Protein AF-A0A1C7MYY4-F1 (afdb_monomer_lite)

Structure (mmCIF, N/CA/C/O backbone):
data_AF-A0A1C7MYY4-F1
#
_entry.id   AF-A0A1C7MYY4-F1
#
loop_
_atom_site.group_PDB
_atom_site.id
_atom_site.type_symbol
_atom_site.label_atom_id
_atom_site.label_alt_id
_atom_site.label_comp_id
_atom_site.label_asym_id
_atom_site.label_entity_id
_atom_site.label_seq_id
_atom_site.pdbx_PDB_ins_code
_atom_site.Cartn_x
_atom_site.Cartn_y
_atom_site.Cartn_z
_atom_site.occupancy
_atom_site.B_iso_or_equiv
_atom_site.auth_seq_id
_atom_site.auth_comp_id
_atom_site.auth_asym_id
_atom_site.auth_atom_id
_atom_site.pdbx_PDB_model_num
ATOM 1 N N . MET A 1 1 ? -5.740 -11.531 2.832 1.00 72.31 1 MET A N 1
ATOM 2 C CA . MET A 1 1 ? -5.761 -10.164 3.429 1.00 72.31 1 MET A CA 1
ATOM 3 C C . MET A 1 1 ? -6.600 -10.117 4.710 1.00 72.31 1 MET A C 1
ATOM 5 O O . MET A 1 1 ? -6.627 -9.105 5.397 1.00 72.31 1 MET A O 1
ATOM 9 N N . ASP A 1 2 ? -7.187 -11.246 5.100 1.00 84.25 2 ASP A N 1
ATOM 10 C CA . ASP A 1 2 ? -8.249 -11.364 6.104 1.00 84.25 2 ASP A CA 1
ATOM 11 C C . ASP A 1 2 ? -7.779 -11.069 7.531 1.00 84.25 2 ASP A C 1
ATOM 13 O O . ASP A 1 2 ? -8.570 -10.744 8.407 1.00 84.25 2 ASP A O 1
ATOM 17 N N . ILE A 1 3 ? -6.472 -11.147 7.788 1.00 88.19 3 ILE A N 1
ATOM 18 C CA . ILE A 1 3 ? -5.889 -10.748 9.075 1.00 88.19 3 ILE A CA 1
ATOM 19 C C . ILE A 1 3 ? -6.051 -9.237 9.287 1.00 88.19 3 ILE A C 1
ATOM 21 O O . ILE A 1 3 ? -6.475 -8.815 10.360 1.00 88.19 3 ILE A O 1
ATOM 25 N N . ILE A 1 4 ? -5.763 -8.439 8.253 1.00 89.06 4 ILE A N 1
ATOM 26 C CA . ILE A 1 4 ? -5.876 -6.977 8.301 1.00 89.06 4 ILE A CA 1
ATOM 27 C C . ILE A 1 4 ? -7.350 -6.577 8.435 1.00 89.06 4 ILE A C 1
ATOM 29 O O . ILE A 1 4 ? -7.690 -5.747 9.277 1.00 89.06 4 ILE A O 1
ATOM 33 N N . ASP A 1 5 ? -8.230 -7.218 7.660 1.00 88.44 5 ASP A N 1
ATOM 34 C CA . ASP A 1 5 ? -9.669 -6.941 7.679 1.00 88.44 5 ASP A CA 1
ATOM 35 C C . ASP A 1 5 ? -10.313 -7.293 9.029 1.00 88.44 5 ASP A C 1
ATOM 37 O O . ASP A 1 5 ? -11.065 -6.487 9.581 1.00 88.44 5 ASP A O 1
ATOM 41 N N . ARG A 1 6 ? -9.975 -8.453 9.612 1.00 90.06 6 ARG A N 1
ATOM 42 C CA . ARG A 1 6 ? -10.484 -8.858 10.935 1.00 90.06 6 ARG A CA 1
ATOM 43 C C . ARG A 1 6 ? -10.047 -7.901 12.036 1.00 90.06 6 ARG A C 1
ATOM 45 O O . ARG A 1 6 ? -10.876 -7.491 12.843 1.00 90.06 6 ARG A O 1
ATOM 52 N N . ALA A 1 7 ? -8.772 -7.519 12.058 1.00 88.50 7 ALA A N 1
ATOM 53 C CA . ALA A 1 7 ? -8.274 -6.591 13.066 1.00 88.50 7 ALA A CA 1
ATOM 54 C C . ALA A 1 7 ? -8.917 -5.204 12.928 1.00 88.50 7 ALA A C 1
ATOM 56 O O . ALA A 1 7 ? -9.312 -4.602 13.926 1.00 88.50 7 ALA A O 1
ATOM 57 N N . ARG A 1 8 ? -9.116 -4.731 11.690 1.00 85.75 8 ARG A N 1
ATOM 58 C CA . ARG A 1 8 ? -9.839 -3.484 11.417 1.00 85.75 8 ARG A CA 1
ATOM 59 C C . ARG A 1 8 ? -11.297 -3.550 11.874 1.00 85.75 8 ARG A C 1
ATOM 61 O O . ARG A 1 8 ? -11.772 -2.587 12.468 1.00 85.75 8 ARG A O 1
ATOM 68 N N . ALA A 1 9 ? -11.994 -4.660 11.628 1.00 88.69 9 ALA A N 1
ATOM 69 C CA . ALA A 1 9 ? -13.370 -4.863 12.089 1.00 88.69 9 ALA A CA 1
ATOM 70 C C . ALA A 1 9 ? -13.471 -4.899 13.623 1.00 88.69 9 ALA A C 1
ATOM 72 O O . ALA A 1 9 ? -14.425 -4.375 14.189 1.00 88.69 9 ALA A O 1
ATOM 73 N N . ALA A 1 10 ? -12.458 -5.452 14.294 1.00 90.25 10 ALA A N 1
ATOM 74 C CA . ALA A 1 10 ? -12.343 -5.455 15.750 1.00 90.25 10 ALA A CA 1
ATOM 75 C C . ALA A 1 10 ? -11.856 -4.113 16.340 1.00 90.25 10 ALA A C 1
ATOM 77 O O . ALA A 1 10 ? -11.729 -3.994 17.557 1.00 90.25 10 ALA A O 1
ATOM 78 N N . GLY A 1 11 ? -11.539 -3.113 15.505 1.00 88.56 11 GLY A N 1
ATOM 79 C CA . GLY A 1 11 ? -10.975 -1.835 15.951 1.00 88.56 11 GLY A CA 1
ATOM 80 C C . GLY A 1 11 ? -9.588 -1.962 16.596 1.00 88.56 11 GLY A C 1
ATOM 81 O O . GLY A 1 11 ? -9.185 -1.093 17.370 1.00 88.56 11 GLY A O 1
ATOM 82 N N . GLN A 1 12 ? -8.860 -3.045 16.314 1.00 88.25 12 GLN A N 1
ATOM 83 C CA . GLN A 1 12 ? -7.553 -3.318 16.902 1.00 88.25 12 GLN A CA 1
ATOM 84 C C . GLN A 1 12 ? -6.420 -2.744 16.038 1.00 88.25 12 GLN A C 1
ATOM 86 O O . GLN A 1 12 ? -6.451 -2.873 14.811 1.00 88.25 12 GLN A O 1
ATOM 91 N N . PRO A 1 13 ? -5.388 -2.135 16.654 1.00 84.56 13 PRO A N 1
ATOM 92 C CA . PRO A 1 13 ? -4.217 -1.680 15.919 1.00 84.56 13 PRO A CA 1
ATOM 93 C C . PRO A 1 13 ? -3.403 -2.878 15.417 1.00 84.56 13 PRO A C 1
ATOM 95 O O . PRO A 1 13 ? -3.245 -3.871 16.126 1.00 84.56 13 PRO A O 1
ATOM 98 N N . ILE A 1 14 ? -2.843 -2.756 14.213 1.00 88.94 14 ILE A N 1
ATOM 99 C CA . ILE A 1 14 ? -1.948 -3.755 13.622 1.00 88.94 14 ILE A CA 1
ATOM 100 C C . ILE A 1 14 ? -0.632 -3.118 13.193 1.00 88.94 14 ILE A C 1
ATOM 102 O O . ILE A 1 14 ? -0.604 -1.981 12.722 1.00 88.94 14 ILE A O 1
ATOM 106 N N . LEU A 1 15 ? 0.449 -3.885 13.306 1.00 89.94 15 LEU A N 1
ATOM 107 C CA . LEU A 1 15 ? 1.754 -3.537 12.764 1.00 89.94 15 LEU A CA 1
ATOM 108 C C . LEU A 1 15 ? 2.136 -4.569 11.703 1.00 89.94 15 LEU A C 1
ATOM 110 O O . LEU A 1 15 ? 2.248 -5.756 11.996 1.00 89.94 15 LEU A O 1
ATOM 114 N N . VAL A 1 16 ? 2.358 -4.108 10.473 1.00 89.25 16 VAL A N 1
ATOM 115 C CA . VAL A 1 16 ? 2.892 -4.935 9.386 1.00 89.25 16 VAL A CA 1
ATOM 116 C C . VAL A 1 16 ? 4.337 -4.517 9.155 1.00 89.25 16 VAL A C 1
ATOM 118 O O . VAL A 1 16 ? 4.591 -3.401 8.704 1.00 89.25 16 VAL A O 1
ATOM 121 N N . HIS A 1 17 ? 5.288 -5.402 9.445 1.00 91.62 17 HIS A N 1
ATOM 122 C CA . HIS A 1 17 ? 6.712 -5.117 9.276 1.00 91.62 17 HIS A CA 1
ATOM 123 C C . HIS A 1 17 ? 7.431 -6.236 8.516 1.00 91.62 17 HIS A C 1
ATOM 125 O O . HIS A 1 17 ? 6.950 -7.360 8.395 1.00 91.62 17 HIS A O 1
ATOM 131 N N . CYS A 1 18 ? 8.588 -5.897 7.958 1.00 90.06 18 CYS A N 1
ATOM 132 C CA . CYS A 1 18 ? 9.579 -6.866 7.506 1.00 90.06 18 CYS A CA 1
ATOM 133 C C . CYS A 1 18 ? 10.885 -6.590 8.263 1.00 90.06 18 CYS A C 1
ATOM 135 O O . CYS A 1 18 ? 10.833 -6.068 9.373 1.00 90.06 18 CYS A O 1
ATOM 137 N N . GLN A 1 19 ? 12.043 -6.917 7.690 1.00 89.38 19 GLN A N 1
ATOM 138 C CA . GLN A 1 19 ? 13.333 -6.630 8.323 1.00 89.38 19 GLN A CA 1
ATOM 139 C C . GLN A 1 19 ? 13.590 -5.119 8.441 1.00 89.38 19 GLN A C 1
ATOM 141 O O . GLN A 1 19 ? 13.745 -4.614 9.542 1.00 89.38 19 GLN A O 1
ATOM 146 N N . CYS A 1 20 ? 13.545 -4.384 7.322 1.00 88.50 20 CYS A N 1
ATOM 147 C CA . CYS A 1 20 ? 13.807 -2.934 7.310 1.00 88.50 20 CYS A CA 1
ATOM 148 C C . CYS A 1 20 ? 12.555 -2.077 7.064 1.00 88.50 20 CYS A C 1
ATOM 150 O O . CYS A 1 20 ? 12.647 -0.862 6.967 1.00 88.50 20 CYS A O 1
ATOM 152 N N . GLY A 1 21 ? 11.385 -2.688 6.865 1.00 87.06 21 GLY A N 1
ATOM 153 C CA . GLY A 1 21 ? 10.144 -1.959 6.570 1.00 87.06 21 GLY A CA 1
ATOM 154 C C . GLY A 1 21 ? 10.044 -1.342 5.163 1.00 87.06 21 GLY A C 1
ATOM 155 O O . GLY A 1 21 ? 9.039 -0.713 4.856 1.00 87.06 21 GLY A O 1
ATOM 156 N N . VAL A 1 22 ? 11.044 -1.534 4.295 1.00 89.69 22 VAL A N 1
ATOM 157 C CA . VAL A 1 22 ? 11.168 -0.810 3.011 1.00 89.69 22 VAL A CA 1
ATOM 158 C C . VAL A 1 22 ? 10.447 -1.490 1.839 1.00 89.69 22 VAL A C 1
ATOM 160 O O . VAL A 1 22 ? 9.836 -0.806 1.022 1.00 89.69 22 VAL A O 1
ATOM 163 N N . ALA A 1 23 ? 10.512 -2.824 1.736 1.00 92.62 23 ALA A N 1
ATOM 164 C CA . ALA A 1 23 ? 10.096 -3.547 0.526 1.00 92.62 23 ALA A CA 1
ATOM 165 C C . ALA A 1 23 ? 8.912 -4.503 0.751 1.00 92.62 23 ALA A C 1
ATOM 167 O O . ALA A 1 23 ? 7.795 -4.225 0.319 1.00 92.62 23 ALA A O 1
ATOM 168 N N . ARG A 1 24 ? 9.137 -5.633 1.440 1.00 93.81 24 ARG A N 1
ATOM 169 C CA . ARG A 1 24 ? 8.125 -6.699 1.613 1.00 93.81 24 ARG A CA 1
ATOM 170 C C . ARG A 1 24 ? 6.857 -6.211 2.323 1.00 93.81 24 ARG A C 1
ATOM 172 O O . ARG A 1 24 ? 5.767 -6.350 1.782 1.00 93.81 24 ARG A O 1
ATOM 179 N N . SER A 1 25 ? 6.996 -5.595 3.498 1.00 93.81 25 SER A N 1
ATOM 180 C CA . SER A 1 25 ? 5.854 -5.042 4.239 1.00 93.81 25 SER A CA 1
ATOM 181 C C . SER A 1 25 ? 5.160 -3.920 3.470 1.00 93.81 25 SER A C 1
ATOM 183 O O . SER A 1 25 ? 3.937 -3.914 3.395 1.00 93.81 25 SER A O 1
ATOM 185 N N . ALA A 1 26 ? 5.920 -3.026 2.828 1.00 93.19 26 ALA A N 1
ATOM 186 C CA . ALA A 1 26 ? 5.366 -1.952 2.003 1.00 93.19 26 ALA A CA 1
ATOM 187 C C . ALA A 1 26 ? 4.495 -2.494 0.858 1.00 93.19 26 ALA A C 1
ATOM 189 O O . ALA A 1 26 ? 3.392 -2.003 0.638 1.00 93.19 26 ALA A O 1
ATOM 190 N N . THR A 1 27 ? 4.948 -3.557 0.189 1.00 95.31 27 THR A N 1
ATOM 191 C CA . THR A 1 27 ? 4.209 -4.224 -0.897 1.00 95.31 27 THR A CA 1
ATOM 192 C C . THR A 1 27 ? 2.864 -4.762 -0.409 1.00 95.31 27 THR A C 1
ATOM 194 O O . THR A 1 27 ? 1.844 -4.544 -1.056 1.00 95.31 27 THR A O 1
ATOM 197 N N . VAL A 1 28 ? 2.832 -5.405 0.765 1.00 94.12 28 VAL A N 1
ATOM 198 C CA . VAL A 1 28 ? 1.585 -5.907 1.370 1.00 94.12 28 VAL A CA 1
ATOM 199 C C . VAL A 1 28 ? 0.611 -4.762 1.660 1.00 94.12 28 VAL A C 1
ATOM 201 O O . VAL A 1 28 ? -0.579 -4.886 1.371 1.00 94.12 28 VAL A O 1
ATOM 204 N N . ILE A 1 29 ? 1.107 -3.637 2.184 1.00 93.50 29 ILE A N 1
ATOM 205 C CA . ILE A 1 29 ? 0.279 -2.454 2.450 1.00 93.50 29 ILE A CA 1
ATOM 206 C C . ILE A 1 29 ? -0.275 -1.858 1.151 1.00 93.50 29 ILE A C 1
ATOM 208 O O . ILE A 1 29 ? -1.469 -1.570 1.083 1.00 93.50 29 ILE A O 1
ATOM 212 N N . ILE A 1 30 ? 0.544 -1.730 0.103 1.00 93.88 30 ILE A N 1
ATOM 213 C CA . ILE A 1 30 ? 0.098 -1.232 -1.209 1.00 93.88 30 ILE A CA 1
ATOM 214 C C . ILE A 1 30 ? -0.989 -2.148 -1.787 1.00 93.88 30 ILE A C 1
ATOM 216 O O . ILE A 1 30 ? -2.062 -1.666 -2.146 1.00 93.88 30 ILE A O 1
ATOM 220 N N . ALA A 1 31 ? -0.767 -3.466 -1.791 1.00 94.12 31 ALA A N 1
ATOM 221 C CA . ALA A 1 31 ? -1.754 -4.444 -2.251 1.00 94.12 31 ALA A CA 1
ATOM 222 C C . ALA A 1 31 ? -3.075 -4.346 -1.469 1.00 94.12 31 ALA A C 1
ATOM 224 O O . ALA A 1 31 ? -4.164 -4.410 -2.044 1.00 94.12 31 ALA A O 1
ATOM 225 N N . TYR A 1 32 ? -2.998 -4.149 -0.152 1.00 92.50 32 TYR A N 1
ATOM 226 C CA . TYR A 1 32 ? -4.180 -3.971 0.683 1.00 92.50 32 TYR A CA 1
ATOM 227 C C . TYR A 1 32 ? -4.953 -2.687 0.334 1.00 92.50 32 TYR A C 1
ATOM 229 O O . TYR A 1 32 ? -6.183 -2.723 0.225 1.00 92.50 32 TYR A O 1
ATOM 237 N N . VAL A 1 33 ? -4.256 -1.571 0.092 1.00 90.75 33 VAL A N 1
ATOM 238 C CA . VAL A 1 33 ? -4.876 -0.313 -0.362 1.00 90.75 33 VAL A CA 1
ATOM 239 C C . VAL A 1 33 ? -5.546 -0.499 -1.726 1.00 90.75 33 VAL A C 1
ATOM 241 O O . VAL A 1 33 ? -6.709 -0.116 -1.879 1.00 90.75 33 VAL A O 1
ATOM 244 N N . MET A 1 34 ? -4.876 -1.154 -2.680 1.00 91.25 34 MET A N 1
ATOM 245 C CA . MET A 1 34 ? -5.443 -1.474 -3.998 1.00 91.25 34 MET A CA 1
ATOM 246 C C . MET A 1 34 ? -6.742 -2.275 -3.870 1.00 91.25 34 MET A C 1
ATOM 248 O O . MET A 1 34 ? -7.764 -1.882 -4.433 1.00 91.25 34 MET A O 1
ATOM 252 N N . LYS A 1 35 ? -6.741 -3.354 -3.072 1.00 89.56 35 LYS A N 1
ATOM 253 C CA . LYS A 1 35 ? -7.925 -4.205 -2.859 1.00 89.56 35 LYS A CA 1
ATOM 254 C C . LYS A 1 35 ? -9.076 -3.437 -2.201 1.00 89.56 35 LYS A C 1
ATOM 256 O O . LYS A 1 35 ? -10.221 -3.544 -2.637 1.00 89.56 35 LYS A O 1
ATOM 261 N N . THR A 1 36 ? -8.773 -2.661 -1.161 1.00 87.94 36 THR A N 1
ATOM 262 C CA . THR A 1 36 ? -9.782 -1.999 -0.316 1.00 87.94 36 THR A CA 1
ATOM 263 C C . THR A 1 36 ? -10.431 -0.802 -1.007 1.00 87.94 36 THR A C 1
ATOM 265 O O . THR A 1 36 ? -11.636 -0.591 -0.875 1.00 87.94 36 THR A O 1
ATOM 268 N N . PHE A 1 37 ? -9.643 -0.008 -1.735 1.00 84.69 37 PHE A N 1
ATOM 269 C CA . PHE A 1 37 ? -10.103 1.235 -2.368 1.00 84.69 37 PHE A CA 1
ATOM 270 C C . PHE A 1 37 ? -10.303 1.103 -3.876 1.00 84.69 37 PHE A C 1
ATOM 272 O O . PHE A 1 37 ? -10.720 2.072 -4.507 1.00 84.69 37 PHE A O 1
ATOM 279 N N . ARG A 1 38 ? -10.046 -0.086 -4.442 1.00 86.38 38 ARG A N 1
ATOM 280 C CA . ARG A 1 38 ? -10.116 -0.366 -5.885 1.00 86.38 38 ARG A CA 1
ATOM 281 C C . ARG A 1 38 ? -9.298 0.644 -6.695 1.00 86.38 38 ARG A C 1
ATOM 283 O O . ARG A 1 38 ? -9.754 1.154 -7.715 1.00 86.38 38 ARG A O 1
ATOM 290 N N . LEU A 1 39 ? -8.102 0.950 -6.195 1.00 86.25 39 LEU A N 1
ATOM 291 C CA . LEU A 1 39 ? -7.169 1.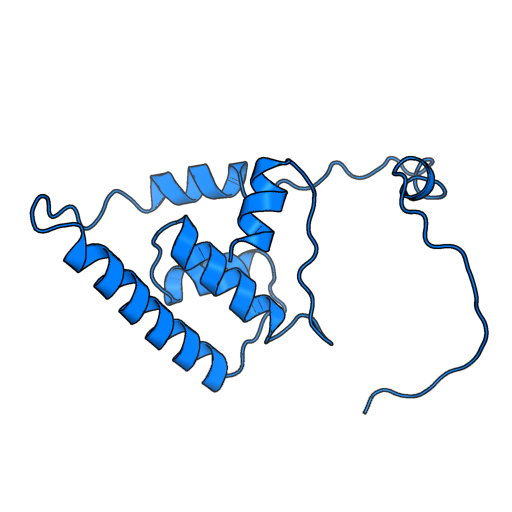876 -6.831 1.00 86.25 39 LEU A CA 1
ATOM 292 C C . LEU A 1 39 ? -6.217 1.132 -7.754 1.00 86.25 39 LEU A C 1
ATOM 294 O O . LEU A 1 39 ? -5.840 -0.002 -7.437 1.00 86.25 39 LEU A O 1
ATOM 298 N N . PRO A 1 40 ? -5.790 1.777 -8.850 1.00 90.62 40 PRO A N 1
ATOM 299 C CA . PRO A 1 40 ? -4.738 1.218 -9.663 1.00 90.62 40 PRO A CA 1
ATOM 300 C C . PRO A 1 40 ? -3.415 1.185 -8.894 1.00 90.62 40 PRO A C 1
ATOM 302 O O . PRO A 1 40 ? -3.203 1.955 -7.948 1.00 90.62 40 PRO A O 1
ATOM 305 N N . MET A 1 41 ? -2.514 0.299 -9.316 1.00 92.69 41 MET A N 1
ATOM 306 C CA . MET A 1 41 ? -1.253 0.027 -8.619 1.00 92.69 41 MET A CA 1
ATOM 307 C C . MET A 1 41 ? -0.437 1.304 -8.380 1.00 92.69 41 MET A C 1
ATOM 309 O O . MET A 1 41 ? 0.007 1.549 -7.260 1.00 92.69 41 MET A O 1
ATOM 313 N N . GLN A 1 42 ? -0.316 2.151 -9.406 1.00 92.25 42 GLN A N 1
ATOM 314 C CA . GLN A 1 42 ? 0.450 3.396 -9.337 1.00 92.25 42 GLN A CA 1
ATOM 315 C C . GLN A 1 42 ? -0.122 4.376 -8.302 1.00 92.25 42 GLN A C 1
ATOM 317 O O . GLN A 1 42 ? 0.614 4.889 -7.466 1.00 92.25 42 GLN A O 1
ATOM 322 N N . GLU A 1 43 ? -1.440 4.596 -8.301 1.00 90.06 43 GLU A N 1
ATOM 323 C CA . GLU A 1 43 ? -2.078 5.519 -7.351 1.00 90.06 43 GLU A CA 1
ATOM 324 C C . GLU A 1 43 ? -1.970 5.014 -5.908 1.00 90.06 43 GLU A C 1
ATOM 326 O O . GLU A 1 43 ? -1.747 5.800 -4.983 1.00 90.06 43 GLU A O 1
ATOM 331 N N . ALA A 1 44 ? -2.108 3.701 -5.703 1.00 92.00 44 ALA A N 1
ATOM 332 C CA . ALA A 1 44 ? -1.926 3.095 -4.391 1.00 92.00 44 ALA A CA 1
ATOM 333 C C . ALA A 1 44 ? -0.470 3.210 -3.913 1.00 92.00 44 ALA A C 1
ATOM 335 O O . ALA A 1 44 ? -0.236 3.531 -2.746 1.00 92.00 44 ALA A O 1
ATOM 336 N N . TYR A 1 45 ? 0.499 2.994 -4.805 1.00 93.56 45 TYR A N 1
ATOM 337 C CA . TYR A 1 45 ? 1.918 3.180 -4.516 1.00 93.56 45 TYR A CA 1
ATOM 338 C C . TYR A 1 45 ? 2.220 4.621 -4.100 1.00 93.56 45 TYR A C 1
ATOM 340 O O . TYR A 1 45 ? 2.767 4.840 -3.017 1.00 93.56 45 TYR A O 1
ATOM 348 N N . ASP A 1 46 ? 1.811 5.598 -4.912 1.00 92.38 46 ASP A N 1
ATOM 349 C CA . ASP A 1 46 ? 2.062 7.019 -4.655 1.00 92.38 46 ASP A CA 1
ATOM 350 C C . ASP A 1 46 ? 1.429 7.460 -3.331 1.00 92.38 46 ASP A C 1
ATOM 352 O O . ASP A 1 46 ? 2.024 8.221 -2.565 1.00 92.38 46 ASP A O 1
ATOM 356 N N . HIS A 1 47 ? 0.250 6.927 -3.008 1.00 88.19 47 HIS A N 1
ATOM 357 C CA . HIS A 1 47 ? -0.400 7.198 -1.735 1.00 88.19 47 HIS A CA 1
ATOM 358 C C . HIS A 1 47 ? 0.401 6.668 -0.536 1.00 88.19 47 HIS A C 1
ATOM 360 O O . HIS A 1 47 ? 0.641 7.404 0.423 1.00 88.19 47 HIS A O 1
ATOM 366 N N . VAL A 1 48 ? 0.846 5.409 -0.578 1.00 90.12 48 VAL A N 1
ATOM 367 C CA . VAL A 1 48 ? 1.652 4.843 0.516 1.00 90.12 48 VAL A CA 1
ATOM 368 C C . VAL A 1 48 ? 3.011 5.547 0.599 1.00 90.12 48 VAL A C 1
ATOM 370 O O . VAL A 1 48 ? 3.502 5.788 1.701 1.00 90.12 48 VAL A O 1
ATOM 373 N N . LYS A 1 49 ? 3.586 5.964 -0.535 1.00 91.00 49 LYS A N 1
ATOM 374 C CA . LYS A 1 49 ? 4.845 6.720 -0.596 1.00 91.00 49 LYS A CA 1
ATOM 375 C C . LYS A 1 49 ? 4.747 8.085 0.087 1.00 91.00 49 LYS A C 1
ATOM 377 O O . LYS A 1 49 ? 5.704 8.494 0.739 1.00 91.00 49 LYS A O 1
ATOM 382 N N . GLN A 1 50 ? 3.603 8.764 -0.013 1.00 89.50 50 GLN A N 1
ATOM 383 C CA . GLN A 1 50 ? 3.357 10.026 0.697 1.00 89.50 50 GLN A CA 1
ATOM 384 C C . GLN A 1 50 ? 3.322 9.845 2.220 1.00 89.50 50 GLN A C 1
ATOM 386 O O . GLN A 1 50 ? 3.805 10.709 2.947 1.00 89.50 50 GLN A O 1
ATOM 391 N N . LEU A 1 51 ? 2.770 8.730 2.707 1.00 86.50 51 LEU A N 1
ATOM 392 C CA . LEU A 1 51 ? 2.690 8.432 4.143 1.00 86.50 51 LEU A CA 1
ATOM 393 C C . LEU A 1 51 ? 4.004 7.880 4.705 1.00 86.50 51 LEU A C 1
ATOM 395 O O . LEU A 1 51 ? 4.356 8.151 5.851 1.00 86.50 51 LEU A O 1
ATOM 399 N N . ALA A 1 52 ? 4.725 7.101 3.904 1.00 86.50 52 ALA A N 1
ATOM 400 C CA . ALA A 1 52 ? 5.969 6.453 4.283 1.00 86.50 52 ALA A CA 1
ATOM 401 C C . ALA A 1 52 ? 7.042 6.695 3.203 1.00 86.50 52 ALA A C 1
ATOM 403 O O . ALA A 1 52 ? 7.28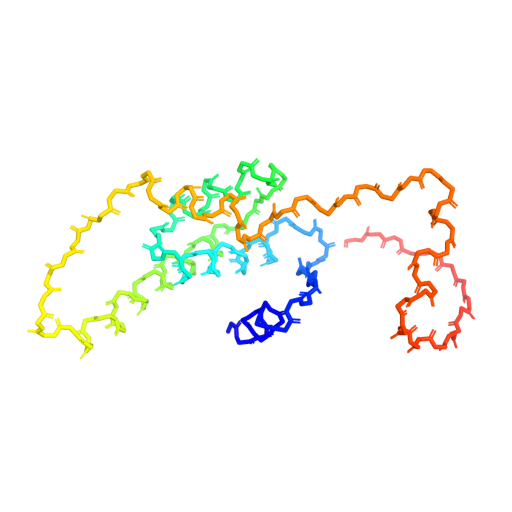8 5.828 2.365 1.00 86.50 52 ALA A O 1
ATOM 404 N N . PRO A 1 53 ? 7.744 7.844 3.226 1.00 89.94 53 PRO A N 1
ATOM 405 C CA . PRO A 1 53 ? 8.724 8.203 2.195 1.00 89.94 53 PRO A CA 1
ATOM 406 C C . PRO A 1 53 ? 9.865 7.191 2.021 1.00 89.94 53 PRO A C 1
ATOM 408 O O . PRO A 1 53 ? 10.448 7.095 0.942 1.00 89.94 53 PRO A O 1
ATOM 411 N N . ALA A 1 54 ? 10.161 6.402 3.056 1.00 88.75 54 ALA A N 1
ATOM 412 C CA . ALA A 1 54 ? 11.214 5.390 3.054 1.00 88.75 54 ALA A CA 1
ATOM 413 C C . ALA A 1 54 ? 10.872 4.118 2.255 1.00 88.75 54 ALA A C 1
ATOM 415 O O . ALA A 1 54 ? 11.762 3.299 2.034 1.00 88.75 54 ALA A O 1
ATOM 416 N N . ILE A 1 55 ? 9.619 3.919 1.815 1.00 91.69 55 ILE A N 1
ATOM 417 C CA . ILE A 1 55 ? 9.274 2.699 1.074 1.00 91.69 55 ILE A CA 1
ATOM 418 C C . ILE A 1 55 ? 9.999 2.645 -0.273 1.00 91.69 55 ILE A C 1
ATOM 420 O O . ILE A 1 55 ? 10.083 3.635 -1.005 1.00 91.69 55 ILE A O 1
ATOM 424 N N . ASN A 1 56 ? 10.506 1.468 -0.611 1.00 92.19 56 ASN A N 1
ATOM 425 C CA . ASN A 1 56 ? 11.135 1.187 -1.892 1.00 92.19 56 ASN A CA 1
ATOM 426 C C . ASN A 1 56 ? 11.019 -0.318 -2.196 1.00 92.19 56 ASN A C 1
ATOM 428 O O . ASN A 1 56 ? 11.957 -1.084 -1.957 1.00 92.19 56 ASN A O 1
ATOM 432 N N . PRO A 1 57 ? 9.839 -0.786 -2.639 1.00 91.94 57 PRO A N 1
ATOM 433 C CA . PRO A 1 57 ? 9.668 -2.143 -3.134 1.00 91.94 57 PRO A CA 1
ATOM 434 C C . PRO A 1 57 ? 10.644 -2.435 -4.275 1.00 91.94 57 PRO A C 1
ATOM 436 O O . PRO A 1 57 ? 10.852 -1.603 -5.153 1.00 91.94 57 PRO A O 1
ATOM 439 N N . ASN A 1 58 ? 11.216 -3.639 -4.279 1.00 91.94 58 ASN A N 1
ATOM 440 C CA . ASN A 1 58 ? 12.001 -4.120 -5.414 1.00 91.94 58 ASN A CA 1
ATOM 441 C C . ASN A 1 58 ? 11.107 -4.198 -6.668 1.00 91.94 58 ASN A C 1
ATOM 443 O O . ASN A 1 58 ? 9.910 -4.465 -6.564 1.00 91.94 58 ASN A O 1
ATOM 447 N N . LEU A 1 59 ? 11.693 -4.029 -7.851 1.00 92.88 59 LEU A N 1
ATOM 448 C CA . LEU A 1 59 ? 11.018 -4.143 -9.138 1.00 92.88 59 LEU A CA 1
ATOM 449 C C . LEU A 1 59 ? 10.253 -5.471 -9.290 1.00 92.88 59 LEU A C 1
ATOM 451 O O . LEU A 1 59 ? 9.141 -5.471 -9.808 1.00 92.88 59 LEU A O 1
ATOM 455 N N . SER A 1 60 ? 10.784 -6.581 -8.765 1.00 96.06 60 SER A N 1
ATOM 456 C CA . SER A 1 60 ? 10.067 -7.866 -8.743 1.00 96.06 60 SER A CA 1
ATOM 457 C C . SER A 1 60 ? 8.740 -7.798 -7.973 1.00 96.06 60 SER A C 1
ATOM 459 O O . SER A 1 60 ? 7.727 -8.299 -8.450 1.00 96.06 60 SER A O 1
ATOM 461 N N . LEU A 1 61 ? 8.715 -7.113 -6.826 1.00 94.19 61 LEU A N 1
ATOM 462 C CA . LEU A 1 61 ? 7.504 -6.900 -6.025 1.00 94.19 61 LEU A CA 1
ATOM 463 C C . LEU A 1 61 ? 6.528 -5.941 -6.722 1.00 94.19 61 LEU A C 1
ATOM 465 O O . LEU A 1 61 ? 5.317 -6.126 -6.632 1.00 94.19 61 LEU A O 1
ATOM 469 N N . LEU A 1 62 ? 7.033 -4.939 -7.449 1.00 93.69 62 LEU A N 1
ATOM 470 C CA . LEU A 1 62 ? 6.195 -4.053 -8.265 1.00 93.69 62 LEU A CA 1
ATOM 471 C C . LEU A 1 62 ? 5.519 -4.811 -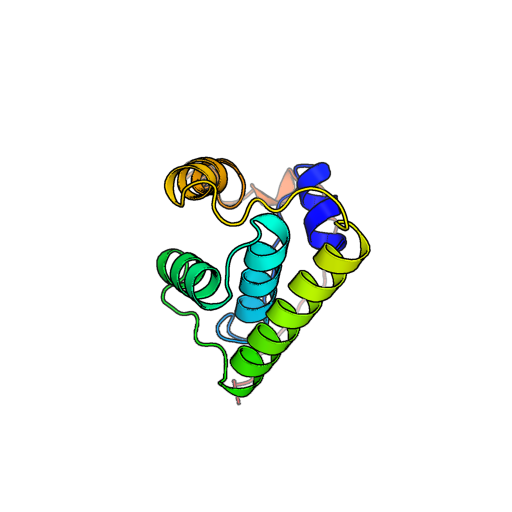9.418 1.00 93.69 62 LEU A C 1
ATOM 473 O O . LEU A 1 62 ? 4.344 -4.570 -9.697 1.00 93.69 62 LEU A O 1
ATOM 477 N N . PHE A 1 63 ? 6.222 -5.751 -10.059 1.00 95.00 63 PHE A N 1
ATOM 478 C CA . PHE A 1 63 ? 5.613 -6.628 -11.062 1.00 95.00 63 PHE A CA 1
ATOM 479 C C . PHE A 1 63 ? 4.522 -7.507 -10.452 1.00 95.00 63 PHE A C 1
ATOM 481 O O . PHE A 1 63 ? 3.415 -7.536 -10.985 1.00 95.00 63 PHE A O 1
ATOM 488 N N . GLN A 1 64 ? 4.777 -8.106 -9.288 1.00 95.88 64 GLN A N 1
ATOM 489 C CA . GLN A 1 64 ? 3.763 -8.878 -8.564 1.00 95.88 64 GLN A CA 1
ATOM 490 C C . GLN A 1 64 ? 2.535 -8.030 -8.195 1.00 95.88 64 GLN A C 1
ATOM 492 O O . GLN A 1 64 ? 1.405 -8.508 -8.274 1.00 95.88 64 GLN A O 1
ATOM 497 N N . LEU A 1 65 ? 2.718 -6.752 -7.837 1.00 95.00 65 LEU A N 1
ATOM 498 C CA . LEU A 1 65 ? 1.599 -5.831 -7.601 1.00 95.00 65 LEU A CA 1
ATOM 499 C C . LEU A 1 65 ? 0.791 -5.557 -8.874 1.00 95.00 65 LEU A C 1
ATOM 501 O O . LEU A 1 65 ? -0.434 -5.464 -8.809 1.00 95.00 65 LEU A O 1
ATOM 505 N N . ARG A 1 66 ? 1.448 -5.446 -10.032 1.00 94.25 66 ARG A N 1
ATOM 506 C CA . ARG A 1 66 ? 0.762 -5.289 -11.322 1.00 94.25 66 ARG A CA 1
ATOM 507 C C . ARG A 1 66 ? -0.017 -6.552 -11.704 1.00 94.25 66 ARG A C 1
ATOM 509 O O . ARG A 1 66 ? -1.147 -6.445 -12.170 1.00 94.25 66 ARG A O 1
ATOM 516 N N . GLU A 1 67 ? 0.539 -7.740 -11.490 1.00 94.44 67 GLU A N 1
ATOM 517 C CA . GLU A 1 67 ? -0.193 -9.001 -11.699 1.00 94.44 67 GLU A CA 1
ATOM 518 C C . GLU A 1 67 ? -1.400 -9.099 -10.756 1.00 94.44 67 GLU A C 1
ATOM 520 O O . GLU A 1 67 ? -2.504 -9.455 -11.169 1.00 94.44 67 GLU A O 1
ATOM 525 N N . PHE A 1 68 ? -1.226 -8.684 -9.500 1.00 94.00 68 PHE A N 1
ATOM 526 C CA . PHE A 1 68 ? -2.311 -8.625 -8.527 1.00 94.00 68 PHE A CA 1
ATOM 527 C C . PHE A 1 68 ? -3.429 -7.656 -8.946 1.00 94.00 68 PHE A C 1
ATOM 529 O O . PHE A 1 68 ? -4.608 -7.983 -8.818 1.00 94.00 68 PHE A O 1
ATOM 536 N N . GLU A 1 69 ? -3.092 -6.492 -9.506 1.00 93.25 69 GLU A N 1
ATOM 537 C CA . GLU A 1 69 ? -4.071 -5.565 -10.087 1.00 93.25 69 GLU A CA 1
ATOM 538 C C . GLU A 1 69 ? -4.918 -6.238 -11.176 1.00 93.25 69 GLU A C 1
ATOM 540 O O . GLU A 1 69 ? -6.137 -6.060 -11.217 1.00 93.25 69 GLU A O 1
ATOM 545 N N . GLN A 1 70 ? -4.298 -7.024 -12.057 1.00 91.25 70 GLN A N 1
ATOM 546 C CA . GLN A 1 70 ? -5.010 -7.746 -13.113 1.00 91.25 70 GLN A CA 1
ATOM 547 C C . GLN A 1 70 ? -5.943 -8.816 -12.534 1.00 91.25 70 GLN A C 1
ATOM 549 O O . GLN A 1 70 ? -7.099 -8.905 -12.956 1.00 91.25 70 GLN A O 1
ATOM 554 N N . ALA A 1 71 ? -5.485 -9.560 -11.524 1.00 90.25 71 ALA A N 1
ATOM 555 C CA . ALA A 1 71 ? -6.300 -10.551 -10.825 1.00 90.25 71 ALA A CA 1
ATOM 556 C C . ALA A 1 71 ? -7.536 -9.919 -10.152 1.00 90.25 71 ALA A C 1
ATOM 558 O O . ALA A 1 71 ? -8.646 -10.431 -10.295 1.00 90.25 71 ALA A O 1
ATOM 559 N N . LEU A 1 72 ? -7.384 -8.755 -9.506 1.00 87.81 72 LEU A N 1
ATOM 560 C CA . LEU A 1 72 ? -8.507 -8.013 -8.908 1.00 87.81 72 LEU A CA 1
ATOM 561 C C . LEU A 1 72 ? -9.547 -7.564 -9.950 1.00 87.81 72 LEU A C 1
ATOM 563 O O . LEU A 1 72 ? -10.756 -7.554 -9.688 1.00 87.81 72 LEU A O 1
ATOM 567 N N . HIS A 1 73 ? -9.091 -7.174 -11.142 1.00 83.38 73 HIS A N 1
ATOM 568 C CA . HIS A 1 73 ? -9.986 -6.817 -12.240 1.00 83.38 73 HIS A CA 1
ATOM 569 C C . HIS A 1 73 ? -10.723 -8.036 -12.807 1.00 83.38 73 HIS A C 1
ATOM 571 O O . HIS A 1 73 ? -11.892 -7.904 -13.175 1.00 83.38 73 HIS A O 1
ATOM 577 N N . ALA A 1 74 ? -10.073 -9.201 -12.871 1.00 81.44 74 ALA A N 1
ATOM 578 C CA . ALA A 1 74 ? -10.697 -10.447 -13.312 1.00 81.44 74 ALA A CA 1
ATOM 579 C C . ALA A 1 74 ? -11.812 -10.894 -12.349 1.00 81.44 74 ALA A C 1
ATOM 581 O O . ALA A 1 74 ? -12.934 -11.123 -12.795 1.00 81.44 74 ALA A O 1
ATOM 582 N N . GLU A 1 75 ? -11.555 -10.870 -11.037 1.00 75.00 75 GLU A N 1
ATOM 583 C CA . GLU A 1 75 ? -12.548 -11.187 -9.992 1.00 75.00 75 GLU A CA 1
ATOM 584 C C . GLU A 1 75 ? -13.780 -10.262 -10.054 1.00 75.00 75 GLU A C 1
ATOM 586 O O . GLU A 1 75 ? -14.909 -10.655 -9.761 1.00 75.00 75 GLU A O 1
ATOM 591 N N . THR A 1 76 ? -13.591 -9.012 -10.485 1.00 68.31 76 THR A N 1
ATOM 592 C CA . THR A 1 76 ? -14.706 -8.074 -10.663 1.00 68.31 76 THR A CA 1
ATOM 593 C C . THR A 1 76 ? -15.532 -8.400 -11.914 1.00 68.31 76 THR A C 1
ATOM 595 O O . THR A 1 76 ? -16.749 -8.236 -11.890 1.00 68.31 76 THR A O 1
ATOM 598 N N . LYS A 1 77 ? -14.916 -8.879 -13.004 1.00 59.22 77 LYS A N 1
ATOM 599 C CA . LYS A 1 77 ? -15.626 -9.187 -14.260 1.00 59.22 77 LYS A CA 1
ATOM 600 C C . LYS A 1 77 ? -16.578 -10.377 -14.140 1.00 59.22 77 LYS A C 1
ATOM 602 O O . LYS A 1 77 ? -17.672 -10.297 -14.688 1.00 59.22 77 LYS A O 1
ATOM 607 N N . GLU A 1 78 ? -16.214 -11.423 -13.402 1.00 57.41 78 GLU A N 1
ATOM 608 C CA . GLU A 1 78 ? -17.103 -12.583 -13.197 1.00 57.41 78 GLU A CA 1
ATOM 609 C C . GLU A 1 78 ? -18.356 -12.232 -12.380 1.00 57.41 78 GLU A C 1
ATOM 611 O O . GLU A 1 78 ? -19.409 -12.834 -12.563 1.00 57.41 78 GLU A O 1
ATOM 616 N N . ASN A 1 79 ? -18.279 -11.187 -11.554 1.00 55.28 79 ASN A N 1
ATOM 617 C CA . ASN A 1 79 ? -19.393 -10.713 -10.733 1.00 55.28 79 ASN A CA 1
ATOM 618 C C . ASN A 1 79 ? -20.230 -9.596 -11.390 1.00 55.28 79 ASN A C 1
ATOM 620 O O . ASN A 1 79 ? -21.232 -9.173 -10.815 1.00 55.28 79 ASN A O 1
ATOM 624 N N . THR A 1 80 ? -19.836 -9.091 -12.568 1.00 54.75 80 THR A N 1
ATOM 625 C CA . THR A 1 80 ? -20.396 -7.849 -13.140 1.00 54.75 80 THR A CA 1
ATOM 626 C C . THR A 1 80 ? -20.685 -7.977 -14.642 1.00 54.75 80 THR A C 1
ATOM 628 O O . THR A 1 80 ? -20.173 -7.213 -15.459 1.00 54.75 80 THR A O 1
ATOM 631 N N . SER A 1 81 ? -21.549 -8.918 -15.030 1.00 52.03 81 SER A N 1
ATOM 632 C CA . SER A 1 81 ? -22.244 -8.890 -16.331 1.00 52.03 81 SER A CA 1
ATOM 633 C C . SER A 1 81 ? -23.357 -7.825 -16.401 1.00 52.03 81 SER A C 1
ATOM 635 O O . SER A 1 81 ? -23.994 -7.665 -17.438 1.00 52.03 81 SER A O 1
ATOM 637 N N . GLY A 1 82 ? -23.557 -7.026 -15.348 1.00 47.59 82 GLY A N 1
ATOM 638 C CA . GLY A 1 82 ? -24.400 -5.832 -15.367 1.00 47.59 82 GLY A CA 1
ATOM 639 C C . GLY A 1 82 ? -23.764 -4.689 -14.579 1.00 47.59 82 GLY A C 1
ATOM 640 O O . GLY A 1 82 ? -23.457 -4.854 -13.406 1.00 47.59 82 GLY A O 1
ATOM 641 N N . LEU A 1 83 ? -23.646 -3.523 -15.220 1.00 52.09 83 LEU A N 1
ATO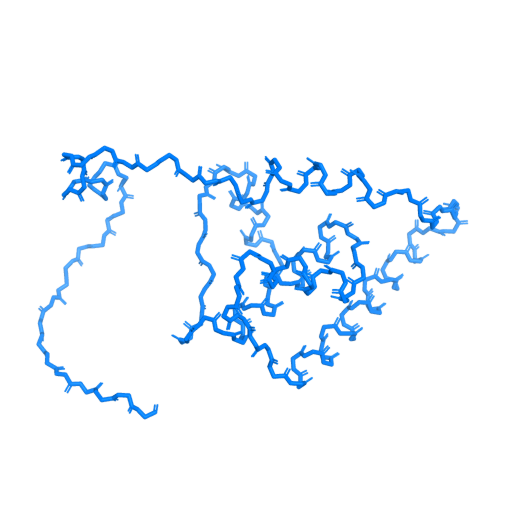M 642 C CA . LEU A 1 83 ? -23.211 -2.223 -14.681 1.00 52.09 83 LEU A CA 1
ATOM 643 C C . LEU A 1 83 ? -21.699 -1.946 -14.716 1.00 52.09 83 LEU A C 1
ATOM 645 O O . LEU A 1 83 ? -20.963 -1.988 -13.732 1.00 52.09 83 LEU A O 1
ATOM 649 N N . LEU A 1 84 ? -21.270 -1.518 -15.902 1.00 53.66 84 LEU A N 1
ATOM 650 C CA . LEU A 1 84 ? -20.120 -0.644 -16.087 1.00 53.66 84 LEU A CA 1
ATOM 651 C C . LEU A 1 84 ? -20.300 0.629 -15.242 1.00 53.66 84 LEU A C 1
ATOM 653 O O . LEU A 1 84 ? -21.174 1.442 -15.519 1.00 53.66 84 LEU A O 1
ATOM 657 N N . SER A 1 85 ? -19.425 0.849 -14.266 1.00 50.72 85 SER A N 1
ATOM 658 C CA . SER A 1 85 ? -19.128 2.200 -13.782 1.00 50.72 85 SER A CA 1
ATOM 659 C C . SER A 1 85 ? -17.653 2.295 -13.422 1.00 50.72 85 SER A C 1
ATOM 661 O O . SER A 1 85 ? -17.244 2.313 -12.259 1.00 50.72 85 SER A O 1
ATOM 663 N N . ARG A 1 86 ? -16.830 2.341 -14.472 1.00 60.56 86 ARG A N 1
ATOM 664 C CA . ARG A 1 86 ? -15.468 2.861 -14.393 1.00 60.56 86 ARG A CA 1
ATOM 665 C C . ARG A 1 86 ? -15.577 4.343 -14.017 1.00 60.56 86 ARG A C 1
ATOM 667 O O . ARG A 1 86 ? -16.251 5.093 -14.706 1.00 60.56 86 ARG A O 1
ATOM 674 N N . ALA A 1 87 ? -14.855 4.717 -12.965 1.00 55.47 87 ALA A N 1
ATOM 675 C CA . ALA A 1 87 ? -14.661 6.075 -12.460 1.00 55.47 87 ALA A CA 1
ATOM 676 C C . ALA A 1 87 ? -15.840 6.683 -11.678 1.00 55.47 87 ALA A C 1
ATOM 678 O O . ALA A 1 87 ? -16.729 7.316 -12.230 1.00 55.47 87 ALA A O 1
ATOM 679 N N . SER A 1 88 ? -15.741 6.634 -10.346 1.00 48.84 88 SER A N 1
ATOM 680 C CA . SER A 1 88 ? -16.328 7.680 -9.506 1.00 48.84 88 SER A CA 1
ATOM 681 C C . SER A 1 88 ? -15.221 8.320 -8.665 1.00 48.84 88 SER A C 1
ATOM 683 O O . SER A 1 88 ? -14.792 7.786 -7.647 1.00 48.84 88 SER A O 1
ATOM 685 N N . SER A 1 89 ? -14.740 9.454 -9.178 1.00 50.44 89 SER A N 1
ATOM 686 C CA . SER A 1 89 ? -13.964 10.532 -8.551 1.00 50.44 89 SER A CA 1
ATOM 687 C C . SER A 1 89 ? -12.871 10.177 -7.533 1.00 50.44 89 SER A C 1
ATOM 689 O O . SER A 1 89 ? -13.125 9.843 -6.374 1.00 50.44 89 SER A O 1
ATOM 691 N N . ILE A 1 90 ? -11.632 10.490 -7.928 1.00 54.09 90 ILE A N 1
ATOM 692 C CA . ILE A 1 90 ? -10.420 10.528 -7.092 1.00 54.09 90 ILE A CA 1
ATOM 693 C C . ILE A 1 90 ? -10.615 11.293 -5.760 1.00 54.09 90 ILE A C 1
ATOM 695 O O . ILE A 1 90 ? -9.953 11.020 -4.761 1.00 54.09 90 ILE A O 1
ATOM 699 N N . SER A 1 91 ? -11.560 12.233 -5.703 1.00 54.22 91 SER A N 1
ATOM 700 C CA . SER A 1 91 ? -11.872 13.034 -4.514 1.00 54.22 91 SER A CA 1
ATOM 701 C C . SER A 1 91 ? -12.614 12.273 -3.405 1.00 54.22 91 SER A C 1
ATOM 703 O O . SER A 1 91 ? -12.505 12.651 -2.235 1.00 54.22 91 SER A O 1
ATOM 705 N N . THR A 1 92 ? -13.353 11.207 -3.729 1.00 56.38 92 THR A N 1
ATOM 706 C CA . THR A 1 92 ? -14.206 10.498 -2.758 1.00 56.38 92 THR A CA 1
ATOM 707 C C . THR A 1 92 ? -13.399 9.511 -1.924 1.00 56.38 92 THR A C 1
ATOM 709 O O . THR A 1 92 ? -13.530 9.487 -0.698 1.00 56.38 92 THR A O 1
ATOM 712 N N . TRP A 1 93 ? -12.510 8.738 -2.556 1.00 60.53 93 TRP A N 1
ATOM 713 C CA . TRP A 1 93 ? -11.649 7.809 -1.827 1.00 60.53 93 TRP A CA 1
ATOM 714 C C . TRP A 1 93 ? -10.553 8.542 -1.057 1.00 60.53 93 TRP A C 1
ATOM 716 O O . TRP A 1 93 ? -10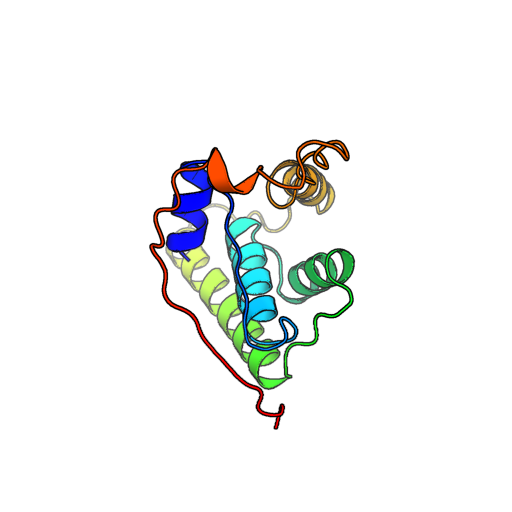.324 8.169 0.084 1.00 60.53 93 TRP A O 1
ATOM 726 N N . LYS A 1 94 ? -9.964 9.635 -1.576 1.00 57.69 94 LYS A N 1
ATOM 727 C CA . LYS A 1 94 ? -8.992 10.455 -0.818 1.00 57.69 94 LYS A CA 1
ATOM 728 C C . LYS A 1 94 ? -9.570 10.951 0.514 1.00 57.69 94 LYS A C 1
ATOM 730 O O . LYS A 1 94 ? -8.897 10.896 1.539 1.00 57.69 94 LYS A O 1
ATOM 735 N N . ARG A 1 95 ? -10.847 11.359 0.519 1.00 59.41 95 ARG A N 1
ATOM 736 C CA . ARG A 1 95 ? -11.584 11.802 1.720 1.00 59.41 95 ARG A CA 1
ATOM 737 C C . ARG A 1 95 ? -11.964 10.655 2.662 1.00 59.41 95 ARG A C 1
ATOM 739 O O . ARG A 1 95 ? -12.036 10.852 3.871 1.00 59.41 95 ARG A O 1
ATOM 746 N N . LYS A 1 96 ? -12.253 9.471 2.115 1.00 58.31 96 LYS A N 1
ATOM 747 C CA . LYS A 1 96 ? -12.571 8.262 2.890 1.00 58.31 96 LYS A CA 1
ATOM 748 C C . LYS A 1 96 ? -11.301 7.657 3.503 1.00 58.31 96 LYS A C 1
ATOM 750 O O . LYS A 1 96 ? -11.312 7.234 4.645 1.00 58.31 96 LYS A O 1
ATOM 755 N N . LEU A 1 97 ? -10.186 7.688 2.782 1.00 60.06 97 LEU A N 1
ATOM 756 C CA . LEU A 1 97 ? -8.900 7.101 3.156 1.00 60.06 97 LEU A CA 1
ATOM 757 C C . LEU A 1 97 ? -8.224 7.853 4.311 1.00 60.06 97 LEU A C 1
ATOM 759 O O . LEU A 1 97 ? -7.795 7.213 5.271 1.00 60.06 97 LEU A O 1
ATOM 763 N N . SER A 1 98 ? -8.233 9.194 4.280 1.00 55.53 98 SER A N 1
ATOM 764 C CA . SER A 1 98 ? -7.700 10.041 5.363 1.00 55.53 98 SER A CA 1
ATOM 765 C C . SER A 1 98 ? -8.420 9.865 6.705 1.00 55.53 98 SER A C 1
ATOM 767 O O . SER A 1 98 ? -7.853 10.177 7.746 1.00 55.53 98 SER A O 1
ATOM 769 N N . LYS A 1 99 ? -9.653 9.342 6.692 1.00 53.12 99 LYS A N 1
ATOM 770 C CA . LYS A 1 99 ? -10.454 9.084 7.894 1.00 53.12 99 LYS A CA 1
ATOM 771 C C . LYS A 1 99 ? -10.397 7.642 8.400 1.00 53.12 99 LYS A C 1
ATOM 773 O O . LYS A 1 99 ? -10.894 7.397 9.490 1.00 53.12 99 LYS A O 1
ATOM 778 N N . THR A 1 100 ? -9.924 6.662 7.618 1.00 54.66 100 THR A N 1
ATOM 779 C CA . THR A 1 100 ? -10.230 5.244 7.928 1.00 54.66 100 THR A CA 1
ATOM 780 C C . THR A 1 100 ? -9.042 4.287 7.978 1.00 54.66 100 THR A C 1
ATOM 782 O O . THR A 1 100 ? -9.210 3.214 8.551 1.00 54.66 100 THR A O 1
ATOM 785 N N . LEU A 1 101 ? -7.867 4.606 7.420 1.00 54.94 101 LEU A N 1
ATOM 786 C CA . LEU A 1 101 ? -6.740 3.653 7.447 1.00 54.94 1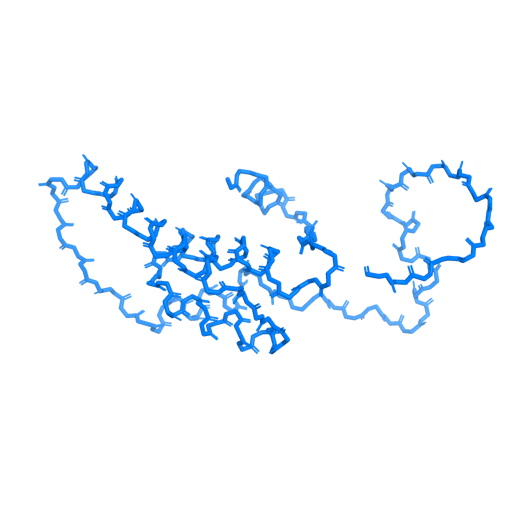01 LEU A CA 1
ATOM 787 C C . LEU A 1 101 ? -5.557 4.048 8.329 1.00 54.94 101 LEU A C 1
ATOM 789 O O . LEU A 1 101 ? -4.893 3.161 8.852 1.00 54.94 101 LEU A O 1
ATOM 793 N N . PHE A 1 102 ? -5.301 5.339 8.520 1.00 53.91 102 PHE A N 1
ATOM 794 C CA . PHE A 1 102 ? -4.126 5.807 9.258 1.00 53.91 102 PHE A CA 1
ATOM 795 C C . PHE A 1 102 ? -4.454 7.085 10.032 1.00 53.91 102 PHE A C 1
ATOM 797 O O . PHE A 1 102 ? -3.903 8.151 9.772 1.00 53.91 102 PHE A O 1
ATOM 804 N N . GLN A 1 103 ? -5.391 6.989 10.979 1.00 46.75 103 GLN A N 1
ATOM 805 C CA . GLN A 1 103 ? -5.575 8.050 11.965 1.00 46.75 103 GLN A CA 1
ATOM 806 C C . GLN A 1 103 ? -4.307 8.091 12.840 1.00 46.75 103 GLN A C 1
ATOM 808 O O . GLN A 1 103 ? -3.950 7.044 13.393 1.00 46.75 103 GLN A O 1
ATOM 813 N N . PRO A 1 104 ? -3.619 9.238 12.993 1.00 40.59 104 PRO A N 1
ATOM 814 C CA . PRO A 1 104 ? -2.568 9.348 13.994 1.00 40.59 104 PRO A CA 1
ATOM 815 C C . PRO A 1 104 ? -3.184 9.012 15.355 1.00 40.59 104 PRO A C 1
ATOM 817 O O . PRO A 1 104 ? -4.162 9.633 15.773 1.00 40.59 104 PRO A O 1
ATOM 820 N N . GLN A 1 105 ? -2.658 7.977 16.013 1.00 38.53 105 GLN A N 1
ATOM 821 C CA . GLN A 1 105 ? -3.003 7.703 17.404 1.00 38.53 105 GLN A CA 1
ATOM 822 C C . GLN A 1 105 ? -2.611 8.948 18.218 1.00 38.53 105 GLN A C 1
ATOM 824 O O . GLN A 1 105 ? -1.507 9.461 18.000 1.00 38.53 105 GLN A O 1
ATOM 829 N N . PRO A 1 106 ? -3.483 9.470 19.102 1.00 45.09 106 PRO A N 1
ATOM 830 C CA . PRO A 1 106 ? -3.133 10.600 19.955 1.00 45.09 106 PRO A CA 1
ATOM 831 C C . PRO A 1 106 ? -1.823 10.283 20.679 1.00 45.09 106 PRO A C 1
ATOM 833 O O . PRO A 1 106 ? -1.681 9.212 21.269 1.00 45.09 106 PRO A O 1
ATOM 836 N N . GLN A 1 107 ? -0.844 11.184 20.562 1.00 36.72 107 GLN A N 1
ATOM 837 C CA . GLN A 1 107 ? 0.446 11.003 21.216 1.00 36.72 107 GLN A CA 1
ATOM 838 C C . GLN A 1 107 ? 0.215 10.937 22.730 1.00 36.72 107 GLN A C 1
ATOM 840 O O . GLN A 1 107 ? -0.399 11.860 23.274 1.00 36.72 107 GLN A O 1
ATOM 845 N N . PRO A 1 108 ? 0.665 9.873 23.417 1.00 47.50 108 PRO A N 1
ATOM 846 C CA . PRO A 1 108 ? 0.561 9.816 24.864 1.00 47.50 108 PRO A CA 1
ATOM 847 C C . PRO A 1 108 ? 1.340 10.991 25.461 1.00 47.50 108 PRO A C 1
ATOM 849 O O . PRO A 1 108 ? 2.473 11.275 25.064 1.00 47.50 108 PRO A O 1
ATOM 852 N N . GLN A 1 109 ? 0.697 11.699 26.389 1.00 42.69 109 GLN A N 1
ATOM 853 C CA . GLN A 1 109 ? 1.295 12.804 27.131 1.00 42.69 109 GLN A CA 1
ATOM 854 C C . GLN A 1 109 ? 2.579 12.316 27.836 1.00 42.69 109 GLN A C 1
ATOM 856 O O . GLN A 1 109 ? 2.628 11.155 28.256 1.00 42.69 109 GLN A O 1
ATOM 861 N N . PRO A 1 110 ? 3.614 13.167 28.002 1.00 49.62 110 PRO A N 1
ATOM 862 C CA . PRO A 1 110 ? 4.976 12.751 28.372 1.00 49.62 110 PRO A CA 1
ATOM 863 C C . PRO A 1 110 ? 5.115 11.863 29.624 1.00 49.62 110 PRO A C 1
ATOM 865 O O . PRO A 1 110 ? 6.111 11.155 29.756 1.00 49.62 110 PRO A O 1
ATOM 868 N N . GLN A 1 111 ? 4.126 11.854 30.521 1.00 47.97 111 GLN A N 1
ATOM 869 C CA . GLN A 1 111 ? 4.151 11.066 31.756 1.00 47.97 111 GLN A CA 1
ATOM 870 C C . GLN A 1 111 ? 3.637 9.615 31.590 1.00 47.97 111 GLN A C 1
ATOM 872 O O . GLN A 1 111 ? 4.073 8.732 32.323 1.00 47.97 111 GLN A O 1
ATOM 877 N N . GLU A 1 112 ? 2.769 9.322 30.614 1.00 43.53 112 GLU A N 1
ATOM 878 C CA . GLU A 1 112 ? 2.189 7.972 30.403 1.00 43.53 112 GLU A CA 1
ATOM 879 C C . GLU A 1 112 ? 3.136 7.008 29.658 1.00 43.53 112 GLU A C 1
ATOM 881 O O . GLU A 1 112 ? 2.883 5.808 29.533 1.00 43.53 112 GLU A O 1
ATOM 886 N N . SER A 1 113 ? 4.269 7.529 29.184 1.00 46.78 113 SER A N 1
ATOM 887 C CA . SER A 1 113 ? 5.205 6.850 28.282 1.00 46.78 113 SER A CA 1
ATOM 888 C C . SER A 1 113 ? 5.872 5.603 28.884 1.00 46.78 113 SER A C 1
ATOM 890 O O . SER A 1 113 ? 6.235 4.677 28.158 1.00 46.78 113 SER A O 1
ATOM 892 N N . ARG A 1 114 ? 5.991 5.510 30.216 1.00 43.28 114 ARG A N 1
ATOM 893 C CA . ARG A 1 114 ? 6.662 4.366 30.865 1.00 43.28 114 ARG A CA 1
ATOM 894 C C . ARG A 1 114 ? 5.759 3.161 31.134 1.00 43.28 114 ARG A C 1
ATOM 896 O O . ARG A 1 114 ? 6.281 2.074 31.375 1.00 43.28 114 ARG A O 1
ATOM 903 N N . GLU A 1 115 ? 4.436 3.319 31.071 1.00 43.31 115 GLU A N 1
ATOM 904 C CA . GLU A 1 115 ? 3.487 2.266 31.477 1.00 43.31 115 GLU A CA 1
ATOM 905 C C . GLU A 1 115 ? 2.373 1.995 30.458 1.00 43.31 115 GLU A C 1
ATOM 907 O O . GLU A 1 115 ? 1.523 1.136 30.692 1.00 43.31 115 GLU A O 1
ATOM 912 N N . TRP A 1 116 ? 2.405 2.648 29.290 1.00 43.09 116 TRP A N 1
ATOM 913 C CA . TRP A 1 116 ? 1.363 2.514 28.264 1.00 43.09 116 TRP A CA 1
ATOM 914 C C . TRP A 1 116 ? 1.132 1.057 27.808 1.00 43.09 116 TRP A C 1
ATOM 916 O O . TRP A 1 116 ? 0.002 0.660 27.521 1.00 43.09 116 TRP A O 1
ATOM 926 N N . TRP A 1 117 ? 2.189 0.235 27.788 1.00 47.88 117 TRP A N 1
ATOM 927 C CA . TRP A 1 117 ? 2.125 -1.183 27.422 1.00 47.88 117 TRP A CA 1
ATOM 928 C C . TRP A 1 117 ? 1.547 -2.076 28.531 1.00 47.88 117 TRP A C 1
ATOM 930 O O . TRP A 1 117 ? 1.068 -3.162 28.226 1.00 47.88 117 TRP A O 1
ATOM 940 N N . LYS A 1 118 ? 1.544 -1.635 29.799 1.00 45.78 118 LYS A N 1
ATOM 941 C CA . LYS A 1 118 ? 1.058 -2.429 30.946 1.00 45.78 118 LYS A CA 1
ATOM 942 C C . LYS A 1 118 ? -0.470 -2.484 31.026 1.00 45.78 118 LYS A C 1
ATOM 944 O O . LYS A 1 118 ? -1.028 -3.454 31.527 1.00 45.78 118 LYS A O 1
ATOM 949 N N . SER A 1 119 ? -1.154 -1.453 30.523 1.00 52.16 119 SER A N 1
ATOM 950 C CA . SER A 1 119 ? -2.624 -1.347 30.569 1.00 52.16 119 SER A CA 1
ATOM 951 C C . SER A 1 119 ? -3.330 -2.126 29.445 1.00 52.16 119 SER A C 1
ATOM 953 O O . SER A 1 119 ? -4.516 -2.444 29.532 1.00 52.16 119 SER A O 1
ATOM 955 N N . LYS A 1 120 ? -2.603 -2.530 28.396 1.00 43.44 120 LYS A N 1
ATOM 956 C CA . LYS A 1 120 ? -3.089 -3.526 27.436 1.00 43.44 120 LYS A CA 1
ATOM 957 C C . LYS A 1 120 ? -2.534 -4.874 27.866 1.00 43.44 120 LYS A C 1
ATOM 959 O O . LYS A 1 120 ? -1.326 -5.047 27.844 1.00 43.44 120 LYS A O 1
ATOM 964 N N . LYS A 1 121 ? -3.395 -5.823 28.254 1.00 43.56 121 LYS A N 1
ATOM 965 C CA . LYS A 1 121 ? -3.005 -7.216 28.544 1.00 43.56 121 LYS A CA 1
ATOM 966 C C . LYS A 1 121 ? -2.299 -7.829 27.325 1.00 43.56 121 LYS A C 1
ATOM 968 O O . LYS A 1 121 ? -2.931 -8.452 26.480 1.00 43.56 121 LYS A O 1
ATOM 973 N N . VAL A 1 122 ? -0.993 -7.627 27.243 1.00 41.12 122 VAL A N 1
ATOM 974 C CA . VAL A 1 122 ? -0.051 -8.366 26.414 1.00 41.12 122 VAL A CA 1
ATOM 975 C C . VAL A 1 122 ? 0.801 -9.122 27.415 1.00 41.12 122 VAL A C 1
ATOM 977 O O . VAL A 1 122 ? 1.813 -8.633 27.906 1.00 41.12 122 VAL A O 1
ATOM 980 N N . THR A 1 123 ? 0.327 -10.297 27.808 1.00 34.38 123 THR A N 1
ATOM 981 C CA . THR A 1 123 ? 1.151 -11.248 28.546 1.00 34.38 123 THR A CA 1
ATOM 982 C C . THR A 1 123 ? 2.178 -11.810 27.576 1.00 34.38 123 THR A C 1
ATOM 984 O O . THR A 1 123 ? 1.867 -12.689 26.775 1.00 34.38 123 THR A O 1
ATOM 987 N N . PHE A 1 124 ? 3.390 -11.273 27.640 1.00 28.78 124 PHE A N 1
ATOM 988 C CA . PHE A 1 124 ? 4.588 -11.971 27.202 1.00 28.78 124 PHE A CA 1
ATOM 989 C C . PHE A 1 124 ? 5.527 -11.993 28.408 1.00 28.78 124 PHE A C 1
ATOM 991 O O . PHE A 1 124 ? 6.237 -11.026 28.684 1.00 28.78 124 PHE A O 1
ATOM 998 N N . GLU A 1 125 ? 5.428 -13.055 29.207 1.00 33.34 125 GLU A N 1
ATOM 999 C CA . GLU A 1 125 ? 6.400 -13.315 30.263 1.00 33.34 125 GLU A CA 1
ATOM 1000 C C . GLU A 1 125 ? 7.750 -13.666 29.624 1.00 33.34 125 GLU A C 1
ATOM 1002 O O . GLU A 1 125 ? 7.885 -14.660 28.917 1.00 33.34 125 GLU A O 1
ATOM 1007 N N . LEU A 1 126 ? 8.697 -12.746 29.830 1.00 36.19 126 LEU A N 1
ATOM 1008 C CA . LEU A 1 126 ? 10.119 -12.918 30.150 1.00 36.19 126 LEU A CA 1
ATOM 1009 C C . LEU A 1 126 ? 10.817 -14.212 29.692 1.00 36.19 126 LEU A C 1
ATOM 1011 O O . LEU A 1 126 ? 10.547 -15.285 30.219 1.00 36.19 126 LEU A O 1
ATOM 1015 N N . ASN A 1 127 ? 11.890 -14.058 28.905 1.00 29.75 127 ASN A N 1
ATOM 1016 C CA . ASN A 1 127 ? 13.235 -14.102 29.497 1.00 29.75 127 ASN A CA 1
ATOM 1017 C C . ASN A 1 127 ? 14.299 -13.517 28.539 1.00 29.75 127 ASN A C 1
ATOM 1019 O O . ASN A 1 127 ? 14.494 -14.013 27.432 1.00 29.75 127 ASN A O 1
ATOM 1023 N N . GLU A 1 128 ? 14.991 -12.470 28.982 1.00 39.16 128 GLU A N 1
ATOM 1024 C CA . GLU A 1 128 ? 16.334 -12.079 28.513 1.00 39.16 128 GLU A CA 1
ATOM 1025 C C . GLU A 1 128 ? 17.387 -12.999 29.202 1.00 39.16 128 GLU A C 1
ATOM 1027 O O . GLU A 1 128 ? 17.004 -13.658 30.170 1.00 39.16 128 GLU A O 1
ATOM 1032 N N . PRO A 1 129 ? 18.687 -13.082 28.810 1.00 48.41 129 PRO A N 1
ATOM 1033 C CA . PRO A 1 129 ? 19.475 -11.954 28.305 1.00 48.41 129 PRO A CA 1
ATOM 1034 C C . PRO A 1 129 ? 20.576 -12.238 27.250 1.00 48.41 129 PRO A C 1
ATOM 1036 O O . PRO A 1 129 ? 20.995 -13.363 26.996 1.00 48.41 129 PRO A O 1
ATOM 1039 N N . ALA A 1 130 ? 21.116 -11.113 26.769 1.00 35.34 130 ALA A N 1
ATOM 1040 C CA . ALA A 1 130 ? 22.510 -10.857 26.386 1.00 35.34 130 ALA A CA 1
ATOM 1041 C C . ALA A 1 130 ? 23.018 -11.166 24.956 1.00 35.34 130 ALA A C 1
ATOM 1043 O O . ALA A 1 130 ? 23.344 -12.290 24.588 1.00 35.34 130 ALA A O 1
ATOM 1044 N N . SER A 1 131 ? 23.331 -10.043 24.295 1.00 40.97 131 SER A N 1
ATOM 1045 C CA . SER A 1 131 ? 24.549 -9.751 23.516 1.00 40.97 131 SER A CA 1
ATOM 1046 C C . SER A 1 131 ? 24.540 -9.858 21.980 1.00 40.97 131 SER A C 1
ATOM 1048 O O . SER A 1 131 ? 23.768 -10.605 21.386 1.00 40.97 131 SER A O 1
ATOM 1050 N N . PRO A 1 132 ? 25.363 -9.009 21.319 1.00 52.62 132 PRO A N 1
ATOM 1051 C CA . PRO A 1 132 ? 25.023 -8.369 20.055 1.00 52.62 132 PRO A CA 1
ATOM 1052 C C . PRO A 1 132 ? 25.616 -9.099 18.848 1.00 52.62 132 PRO A C 1
ATOM 1054 O O . PRO A 1 132 ? 26.745 -9.577 18.880 1.00 52.62 132 PRO A O 1
ATOM 1057 N N . SER A 1 133 ? 24.887 -9.121 17.738 1.00 38.31 133 SER A N 1
ATOM 1058 C CA . SER A 1 133 ? 25.437 -9.454 16.418 1.00 38.31 133 SER A CA 1
ATOM 1059 C C . SER A 1 133 ? 24.631 -8.691 15.367 1.00 38.31 133 SER A C 1
ATOM 1061 O O . SER A 1 133 ? 23.429 -8.873 15.224 1.00 38.31 133 SER A O 1
ATOM 1063 N N . VAL A 1 134 ? 25.193 -7.580 14.890 1.00 41.19 134 VAL A N 1
ATOM 1064 C CA . VAL A 1 134 ? 25.786 -7.470 13.547 1.00 41.19 134 VAL A CA 1
ATOM 1065 C C . VAL A 1 134 ? 24.749 -7.759 12.463 1.00 41.19 134 VAL A C 1
ATOM 1067 O O . VAL A 1 134 ? 24.430 -8.904 12.162 1.00 41.19 134 VAL A O 1
ATOM 1070 N N . CYS A 1 135 ? 24.257 -6.678 11.859 1.00 33.66 135 CYS A N 1
ATOM 1071 C CA . CYS A 1 135 ? 23.569 -6.725 10.581 1.00 33.66 135 CYS A CA 1
ATOM 1072 C C . CYS A 1 135 ? 24.560 -7.188 9.502 1.00 33.66 135 CYS A C 1
ATOM 1074 O O . CYS A 1 135 ? 25.564 -6.512 9.275 1.00 33.66 135 CYS A O 1
ATOM 1076 N N . TYR A 1 136 ? 24.245 -8.298 8.841 1.00 40.44 136 TYR A N 1
ATOM 1077 C CA . TYR A 1 136 ? 24.605 -8.541 7.444 1.00 40.44 136 TYR A CA 1
ATOM 1078 C C . TYR A 1 136 ? 23.329 -8.463 6.604 1.00 40.44 136 TYR A C 1
ATOM 1080 O O . TYR A 1 136 ? 22.268 -8.918 7.099 1.00 40.44 136 TYR A O 1
#

Foldseek 3Di:
DVVVVVCLVVVHDDDQADDVRAAPSLLVQLLVCCLPLVDQSVVSNVVSCVVPVRHDHDPVSSVVSNVSNVVSVVVVVVVPPDDDDDDDDPVPVVVVVCPRDDDPDPDPDPVCVPCVVVVPPPDDDDDDDDDDDDDD

Organism: NCBI:txid101091

Radius of gyration: 19.09 Å; chains: 1; bounding box: 50×27×48 Å

InterPro domains:
  IPR000340 Dual specificity phosphatase, catalytic domain [PF00782] (2-70)
  IPR000387 Tyrosine-specific protein phosphatases domain [PS50056] (1-55)
  IPR016130 Protein-tyrosine phosphatase, active site [PS00383] (16-26)
  IPR020422 Dual specificity protein phosphatase domain [PS50054] (1-74)
  IPR020422 Dual specificity protein phosphatase domain [SM00195] (1-71)
  IPR029021 Protein-tyrosine phosphatase-like [G3DSA:3.90.190.10] (1-91)
  IPR029021 Protein-tyrosine phosphatase-like [SSF52799] (2-75)

Sequence (136 aa):
MDIIDRARAAGQPILVHCQCGVARSATVIIAYVMKTFRLPMQEAYDHVKQLAPAINPNLSLLFQLREFEQALHAETKENTSGLLSRASSISTWKRKLSKTLFQPQPQPQPQESREWWKSKKVTFELNEPASPSVCY

pLDDT: mean 71.15, std 21.96, range [28.78, 96.06]

Secondary structure (DSSP, 8-state):
-HHHHHHHHTT-------SSSSSHHHHHHHHHHHHHHT--HHHHHHHHHHH-TT----HHHHHHHHHHHHHHHHHHHHT-SS-------HHHHHHHHHHHT-PPPPPPPTTGGGTTTTSS----------------